Protein AF-A0A949Y8B9-F1 (afdb_monomer_lite)

pLDDT: mean 95.43, std 4.15, range [76.62, 98.62]

Radius of gyration: 15.92 Å; chains: 1; bounding box: 39×30×43 Å

Sequence (150 aa):
MKTISACNMACRYCDADIYSHKRISFEVVAHLVKKALKTSTDVSFVWHGGEPLLLGKEFYRKAVWLQQRFKLPEQRVTNSLQTNGTLLDEGWLDFFDQVGFSIGLSLDGPAQLHDTHRVLAKGPGSFEKVMRAARLMKERNREFGVLAVV

Secondary structure (DSSP, 8-state):
-EEES--SB--TT----TT---B--HHHHHHHHHHHHHH-SEEEEEEEES-GGGG-HHHHHHHHHHHHHH--TT-EEEEEEEE-STT--HHHHHHHHHHTEEEEEE--SSHHHHHHH-BBTTSSBSHHHHHHHHHHHHHTT---EEE---

Structure (mmCIF, N/CA/C/O backbone):
data_AF-A0A949Y8B9-F1
#
_entry.id   AF-A0A949Y8B9-F1
#
loop_
_atom_site.group_PDB
_atom_site.id
_atom_site.type_symbol
_atom_site.label_atom_id
_atom_site.label_alt_id
_atom_site.label_comp_id
_atom_site.label_asym_id
_atom_site.label_entity_id
_atom_site.label_seq_id
_atom_site.pdbx_PDB_ins_code
_atom_site.Cartn_x
_atom_site.Cartn_y
_atom_site.Cartn_z
_atom_site.occupancy
_atom_site.B_iso_or_equiv
_atom_site.auth_seq_id
_atom_site.auth_comp_id
_atom_site.auth_asym_id
_atom_site.auth_atom_id
_atom_site.pdbx_PDB_model_num
ATOM 1 N N . MET A 1 1 ? 0.680 7.206 7.684 1.00 89.19 1 MET A N 1
ATOM 2 C CA . MET A 1 1 ? 1.687 6.497 8.499 1.00 89.19 1 MET A CA 1
ATOM 3 C C . MET A 1 1 ? 2.816 6.032 7.596 1.00 89.19 1 MET A C 1
ATOM 5 O O . MET A 1 1 ? 2.615 5.104 6.819 1.00 89.19 1 MET A O 1
ATOM 9 N N . LYS A 1 2 ? 3.994 6.660 7.719 1.00 91.00 2 LYS A N 1
ATOM 10 C CA . LYS A 1 2 ? 5.231 6.188 7.085 1.00 91.00 2 LYS A CA 1
ATOM 11 C C . LYS A 1 2 ? 5.727 4.958 7.846 1.00 91.00 2 LYS A C 1
ATOM 13 O O . LYS A 1 2 ? 6.256 5.098 8.945 1.00 91.00 2 LYS A O 1
ATOM 18 N N . THR A 1 3 ? 5.503 3.762 7.313 1.00 92.56 3 THR A N 1
ATOM 19 C CA . THR A 1 3 ? 5.800 2.507 8.026 1.00 92.56 3 THR A CA 1
ATOM 20 C C . THR A 1 3 ? 7.167 1.924 7.710 1.00 92.56 3 THR A C 1
ATOM 22 O O . THR A 1 3 ? 7.701 1.147 8.497 1.00 92.56 3 THR A O 1
ATOM 25 N N . ILE A 1 4 ? 7.756 2.302 6.583 1.00 94.75 4 ILE A N 1
ATOM 26 C CA . ILE A 1 4 ? 9.050 1.799 6.134 1.00 94.75 4 ILE A CA 1
ATOM 27 C C . ILE A 1 4 ? 9.757 2.866 5.299 1.00 94.75 4 ILE A C 1
ATOM 29 O O . ILE A 1 4 ? 9.098 3.638 4.601 1.00 94.75 4 ILE A O 1
ATOM 33 N N . SER A 1 5 ? 11.084 2.938 5.392 1.00 93.69 5 SER A N 1
ATOM 34 C CA . SER A 1 5 ? 11.906 3.783 4.510 1.00 93.69 5 SER A CA 1
ATOM 35 C C . SER A 1 5 ? 12.440 3.016 3.300 1.00 93.69 5 SER A C 1
ATOM 37 O O . SER A 1 5 ? 12.593 3.613 2.241 1.00 93.69 5 SER A O 1
ATOM 39 N N . ALA A 1 6 ? 12.665 1.707 3.451 1.00 93.88 6 ALA A N 1
ATOM 40 C CA . ALA A 1 6 ? 13.117 0.824 2.382 1.00 93.88 6 ALA A CA 1
ATOM 41 C C . ALA A 1 6 ? 12.130 0.791 1.208 1.00 93.88 6 ALA A C 1
ATOM 43 O O . ALA A 1 6 ? 10.911 0.789 1.406 1.00 93.88 6 ALA A O 1
ATOM 44 N N . CYS A 1 7 ? 12.661 0.692 -0.006 1.00 95.19 7 CYS A N 1
ATOM 45 C CA . CYS A 1 7 ? 11.889 0.560 -1.233 1.00 95.19 7 CYS A CA 1
ATOM 46 C C . CYS A 1 7 ? 12.618 -0.377 -2.200 1.00 95.19 7 CYS A C 1
ATOM 48 O O . CYS A 1 7 ? 13.844 -0.411 -2.240 1.00 95.19 7 CYS A O 1
ATOM 50 N N . ASN A 1 8 ? 11.869 -1.123 -3.009 1.00 94.94 8 ASN A N 1
ATOM 51 C CA . ASN A 1 8 ? 12.421 -1.959 -4.079 1.00 94.94 8 ASN A CA 1
ATOM 52 C C . ASN A 1 8 ? 12.598 -1.198 -5.414 1.00 94.94 8 ASN A C 1
ATOM 54 O O . ASN A 1 8 ? 12.978 -1.789 -6.428 1.00 94.94 8 ASN A O 1
ATOM 58 N N . MET A 1 9 ? 12.335 0.109 -5.413 1.00 95.06 9 MET A N 1
ATOM 59 C CA . MET A 1 9 ? 12.521 1.039 -6.526 1.00 95.06 9 MET A CA 1
ATOM 60 C C . MET A 1 9 ? 13.454 2.176 -6.121 1.00 95.06 9 MET A C 1
ATOM 62 O O . MET A 1 9 ? 13.501 2.536 -4.949 1.00 95.06 9 MET A O 1
ATOM 66 N N . ALA A 1 10 ? 14.143 2.760 -7.097 1.00 94.69 10 ALA A N 1
ATOM 67 C CA . ALA A 1 10 ? 15.058 3.887 -6.932 1.00 94.69 10 ALA A CA 1
ATOM 68 C C . ALA A 1 10 ? 14.582 5.084 -7.772 1.00 94.69 10 ALA A C 1
ATOM 70 O O . ALA A 1 10 ? 15.266 5.531 -8.690 1.00 94.69 10 ALA A O 1
ATOM 71 N N . CYS A 1 11 ? 13.357 5.557 -7.508 1.00 95.06 11 CYS A N 1
ATOM 72 C CA . CYS A 1 11 ? 12.770 6.657 -8.271 1.00 95.06 11 CYS A CA 1
ATOM 73 C C . CYS A 1 11 ? 13.656 7.910 -8.202 1.00 95.06 11 CYS A C 1
ATOM 75 O O . CYS A 1 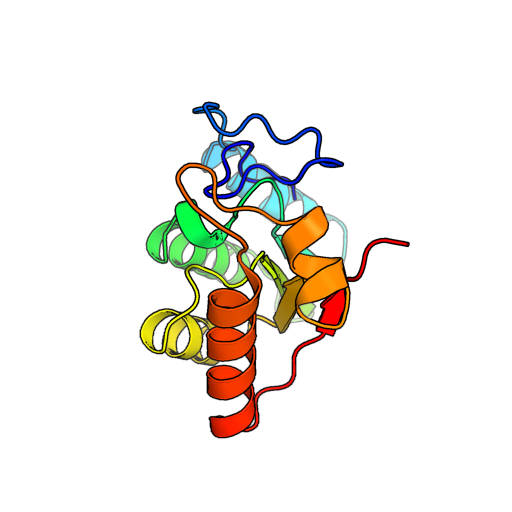11 ? 14.030 8.335 -7.112 1.00 95.06 11 CYS A O 1
ATOM 77 N N . ARG A 1 12 ? 13.931 8.543 -9.345 1.00 93.38 12 ARG A N 1
ATOM 78 C CA . ARG A 1 12 ? 14.914 9.639 -9.453 1.00 93.38 12 ARG A CA 1
ATOM 79 C C . ARG A 1 12 ? 14.570 10.887 -8.638 1.00 93.38 12 ARG A C 1
ATOM 81 O O . ARG A 1 12 ? 15.471 11.617 -8.255 1.00 93.38 12 ARG A O 1
ATOM 88 N N . TYR A 1 13 ? 13.285 11.131 -8.401 1.00 93.56 13 TYR A N 1
ATOM 89 C CA . TYR A 1 13 ? 12.784 12.275 -7.631 1.00 93.56 13 TYR A CA 1
ATOM 90 C C . TYR A 1 13 ? 12.476 11.933 -6.164 1.00 93.56 13 TYR 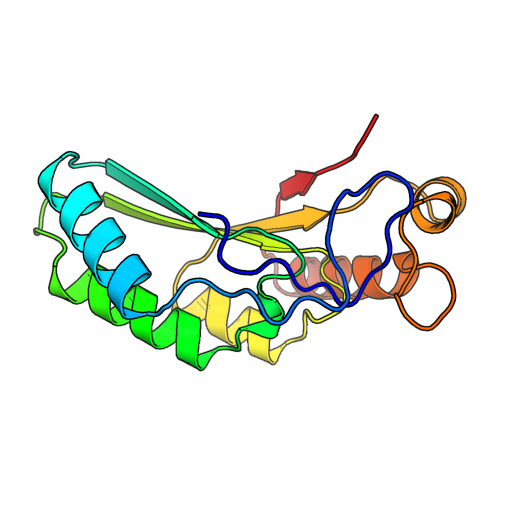A C 1
ATOM 92 O O . TYR A 1 13 ? 11.874 12.738 -5.460 1.00 93.56 13 TYR A O 1
ATOM 100 N N . CYS A 1 14 ? 12.752 10.705 -5.718 1.00 91.62 14 CYS A N 1
ATOM 101 C CA . CYS A 1 14 ? 12.300 10.225 -4.419 1.00 91.62 14 CYS A CA 1
ATOM 102 C C . CYS A 1 14 ? 13.447 10.176 -3.413 1.00 91.62 14 CYS A C 1
ATOM 104 O O . CYS A 1 14 ? 14.435 9.483 -3.634 1.00 91.62 14 CYS A O 1
ATOM 106 N N . ASP A 1 15 ? 13.242 10.783 -2.246 1.00 81.44 15 ASP A N 1
ATOM 107 C CA . ASP A 1 15 ? 14.172 10.720 -1.108 1.00 81.44 15 ASP A CA 1
ATOM 108 C C . ASP A 1 15 ? 14.075 9.397 -0.317 1.00 81.44 15 ASP A C 1
ATOM 110 O O . ASP A 1 15 ? 14.365 9.334 0.883 1.00 81.44 15 ASP A O 1
ATOM 114 N N . ALA A 1 16 ? 13.582 8.322 -0.941 1.00 79.31 16 ALA A N 1
ATOM 115 C CA . ALA A 1 16 ? 13.515 7.019 -0.296 1.00 79.31 16 ALA A CA 1
ATOM 116 C C . ALA A 1 16 ? 14.922 6.425 -0.165 1.00 79.31 16 ALA A C 1
ATOM 118 O O . ALA A 1 16 ? 15.624 6.205 -1.148 1.00 79.31 16 ALA A O 1
ATOM 119 N N . ASP A 1 17 ? 15.302 6.100 1.067 1.00 81.00 17 ASP A N 1
ATOM 120 C CA . ASP A 1 17 ? 16.517 5.347 1.358 1.00 81.00 17 ASP A CA 1
ATOM 121 C C . ASP A 1 17 ? 16.280 3.863 1.026 1.00 81.00 17 ASP A C 1
ATOM 123 O O . ASP A 1 17 ? 15.765 3.090 1.838 1.00 81.00 17 ASP A O 1
ATOM 127 N N . ILE A 1 18 ? 16.608 3.468 -0.206 1.00 83.12 18 ILE A N 1
ATOM 128 C CA . ILE A 1 18 ? 16.324 2.123 -0.736 1.00 83.12 18 ILE A CA 1
ATOM 129 C C . ILE A 1 18 ? 17.058 1.009 0.025 1.00 83.12 18 ILE A C 1
ATOM 131 O O . ILE A 1 18 ? 16.591 -0.128 0.043 1.00 83.12 18 ILE A O 1
ATOM 135 N N . TYR A 1 19 ? 18.173 1.338 0.684 1.00 81.56 19 TYR A N 1
ATOM 136 C CA . TYR A 1 19 ? 18.973 0.410 1.488 1.00 81.56 19 TYR A CA 1
ATOM 137 C C . TYR A 1 19 ? 18.648 0.489 2.982 1.00 81.56 19 TYR A C 1
ATOM 139 O O . TYR A 1 19 ? 19.254 -0.214 3.791 1.00 81.56 19 TYR A O 1
ATOM 147 N N . SER A 1 20 ? 17.678 1.319 3.371 1.00 85.62 20 SER A N 1
ATOM 148 C CA . SER A 1 20 ? 17.298 1.461 4.768 1.00 85.62 20 SER A CA 1
ATOM 149 C C . SER A 1 20 ? 16.734 0.163 5.326 1.00 85.62 20 SER A C 1
ATOM 151 O O . SER A 1 20 ? 15.854 -0.459 4.742 1.00 85.62 20 SER A O 1
ATOM 153 N N . HIS A 1 21 ? 17.114 -0.164 6.556 1.00 84.12 21 HIS A N 1
ATOM 154 C CA . HIS A 1 21 ? 16.399 -1.154 7.367 1.00 84.12 21 HIS A CA 1
ATOM 155 C C . HIS A 1 21 ? 15.384 -0.503 8.316 1.00 84.12 21 HIS A C 1
ATOM 157 O O . HIS A 1 21 ? 14.756 -1.178 9.135 1.00 84.12 21 HIS A O 1
ATOM 163 N N . LYS A 1 22 ? 15.205 0.823 8.216 1.00 89.50 22 LYS A N 1
ATOM 164 C CA . LYS A 1 22 ? 14.282 1.574 9.064 1.00 89.50 22 LYS A CA 1
ATOM 165 C C . LYS A 1 22 ? 12.840 1.215 8.713 1.00 89.50 22 LYS A C 1
ATOM 167 O O . LYS A 1 22 ? 12.339 1.530 7.632 1.00 89.50 22 LYS A O 1
ATOM 172 N N . ARG A 1 23 ? 12.167 0.600 9.678 1.00 93.75 23 ARG A N 1
ATOM 173 C CA . ARG A 1 23 ? 10.725 0.355 9.694 1.00 93.75 23 ARG A CA 1
ATOM 174 C C . ARG A 1 23 ? 10.163 0.758 11.045 1.00 93.75 23 ARG A C 1
ATOM 176 O O . ARG A 1 23 ? 10.862 0.686 12.055 1.00 93.75 23 ARG A O 1
ATOM 183 N N . ILE A 1 24 ? 8.906 1.180 11.056 1.00 93.88 24 ILE A N 1
ATOM 184 C CA . ILE A 1 24 ? 8.189 1.449 12.295 1.00 93.88 24 ILE A CA 1
ATOM 185 C C . ILE A 1 24 ? 8.088 0.148 13.098 1.00 93.88 24 ILE A C 1
ATOM 187 O O . ILE A 1 24 ? 7.783 -0.911 12.541 1.00 93.88 24 ILE A O 1
ATOM 191 N N . SER A 1 25 ? 8.371 0.209 14.398 1.00 95.38 25 SER A N 1
ATOM 192 C CA . SER A 1 25 ? 8.156 -0.947 15.263 1.00 95.38 25 SER A CA 1
ATOM 193 C C . SER A 1 25 ? 6.655 -1.185 15.438 1.00 95.38 25 SER A C 1
ATOM 195 O O . SER A 1 25 ? 5.842 -0.256 15.347 1.00 95.38 25 SER A O 1
ATOM 197 N N . PHE A 1 26 ? 6.266 -2.434 15.686 1.00 95.62 26 PHE A N 1
ATOM 198 C CA . PHE A 1 26 ? 4.849 -2.745 15.842 1.00 95.62 26 PHE A CA 1
ATOM 199 C C . PHE A 1 26 ? 4.278 -2.150 17.141 1.00 95.62 26 PHE A C 1
ATOM 201 O O . PHE A 1 26 ? 3.107 -1.784 17.191 1.00 95.62 26 PHE A O 1
ATOM 208 N N . GLU A 1 27 ? 5.105 -1.961 18.167 1.00 97.38 27 GLU A N 1
ATOM 209 C CA . GLU A 1 27 ? 4.743 -1.272 19.410 1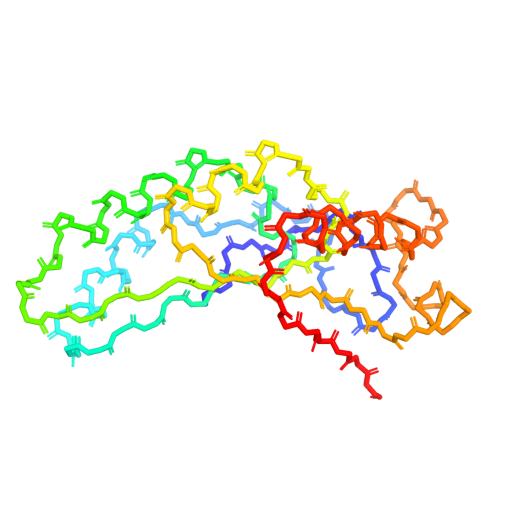.00 97.38 27 GLU A CA 1
ATOM 210 C C . GLU A 1 27 ? 4.333 0.179 19.137 1.00 97.38 27 GLU A C 1
ATOM 212 O O . GLU A 1 27 ? 3.317 0.646 19.657 1.00 97.38 27 GLU A O 1
ATOM 217 N N . VAL A 1 28 ? 5.072 0.878 18.268 1.00 97.00 28 VAL A N 1
ATOM 218 C CA . VAL A 1 28 ? 4.733 2.247 17.859 1.00 97.00 28 VAL A CA 1
ATOM 219 C C . VAL A 1 28 ? 3.432 2.261 17.059 1.00 97.00 28 VAL A C 1
ATOM 221 O O . VAL A 1 28 ? 2.566 3.092 17.332 1.00 97.00 28 VAL A O 1
ATOM 224 N N . VAL A 1 29 ? 3.239 1.322 16.123 1.00 97.38 29 VAL A N 1
ATOM 225 C CA . VAL A 1 29 ? 1.954 1.167 15.412 1.00 97.38 29 VAL A CA 1
ATOM 226 C C . VAL A 1 29 ? 0.821 0.983 16.412 1.00 97.38 29 VAL A C 1
ATOM 228 O O . VAL A 1 29 ? -0.204 1.657 16.314 1.00 97.38 29 VAL A O 1
ATOM 231 N N . ALA A 1 30 ? 1.017 0.128 17.415 1.00 97.69 30 ALA A N 1
ATOM 232 C CA . ALA A 1 30 ? -0.013 -0.153 18.393 1.00 97.69 30 ALA A CA 1
ATOM 233 C C . ALA A 1 30 ? -0.359 1.058 19.258 1.00 97.69 30 ALA A C 1
ATOM 235 O O . ALA A 1 30 ? -1.534 1.306 19.541 1.00 97.69 30 ALA A O 1
ATOM 236 N N . HIS A 1 31 ? 0.648 1.840 19.642 1.00 97.69 31 HIS A N 1
ATOM 237 C CA . HIS A 1 31 ? 0.441 3.098 20.345 1.00 97.69 31 HIS A CA 1
ATOM 238 C C . HIS A 1 31 ? -0.348 4.099 19.488 1.00 97.69 31 HIS A C 1
ATOM 240 O O . HIS A 1 31 ? -1.322 4.679 19.968 1.00 97.69 31 HIS A O 1
ATOM 246 N N . LEU A 1 32 ? 0.019 4.263 18.213 1.00 97.31 32 LEU A N 1
ATOM 247 C CA . LEU A 1 32 ? -0.642 5.191 17.292 1.00 97.31 32 LEU A CA 1
ATOM 248 C C . LEU A 1 32 ? -2.093 4.795 17.004 1.00 97.31 32 LEU A C 1
ATOM 250 O O . LEU A 1 32 ? -2.964 5.660 17.040 1.00 97.31 32 LEU A O 1
ATOM 254 N N . VAL A 1 33 ? -2.370 3.505 16.796 1.00 97.56 33 VAL A N 1
ATOM 255 C CA . VAL A 1 33 ? -3.737 2.994 16.603 1.00 97.56 33 VAL A CA 1
ATOM 256 C C . VAL A 1 33 ? -4.595 3.286 17.830 1.00 97.56 33 VAL A C 1
ATOM 258 O O . VAL A 1 33 ? -5.659 3.887 17.705 1.00 97.56 33 VAL A O 1
ATOM 261 N N . LYS A 1 34 ? -4.118 2.935 19.033 1.00 96.75 34 LYS A N 1
ATOM 262 C CA . LYS A 1 34 ? -4.852 3.210 20.278 1.00 96.75 34 LYS A CA 1
ATOM 263 C C . LYS A 1 34 ? -5.081 4.702 20.485 1.00 96.75 34 LYS A C 1
ATOM 265 O O . LYS A 1 34 ? -6.149 5.087 20.945 1.00 96.75 34 LYS A O 1
ATOM 270 N N . LYS A 1 35 ? -4.086 5.537 20.178 1.00 96.81 35 LYS A N 1
ATOM 271 C CA . LYS A 1 35 ? -4.205 6.990 20.307 1.00 96.81 35 LYS A CA 1
ATOM 272 C C . LYS A 1 35 ? -5.258 7.538 19.346 1.00 96.81 35 LYS A C 1
ATOM 274 O O . LYS A 1 35 ? -6.155 8.230 19.804 1.00 96.81 35 LYS A O 1
ATOM 279 N N . ALA A 1 36 ? -5.197 7.174 18.065 1.00 96.81 36 ALA A N 1
ATOM 280 C CA . ALA A 1 36 ? -6.140 7.643 17.051 1.00 96.81 36 ALA A CA 1
ATOM 281 C C . ALA A 1 36 ? -7.592 7.250 17.377 1.00 96.81 36 ALA A C 1
ATOM 283 O O . ALA A 1 36 ? -8.489 8.088 17.316 1.00 96.81 36 ALA A O 1
ATOM 284 N N . LEU A 1 37 ? -7.809 6.003 17.812 1.00 96.81 37 LEU A N 1
ATOM 285 C CA . LEU A 1 37 ? -9.134 5.508 18.202 1.00 96.81 37 LEU A CA 1
ATOM 286 C C . LEU A 1 37 ? -9.655 6.121 19.509 1.00 96.81 37 LEU A C 1
ATOM 288 O O . LEU A 1 37 ? -10.850 6.079 19.763 1.00 96.81 37 LEU A O 1
ATOM 292 N N . LYS A 1 38 ? -8.802 6.716 20.347 1.00 95.69 38 LYS A N 1
ATOM 293 C CA . LYS A 1 38 ? -9.267 7.480 21.516 1.00 95.69 38 LYS A CA 1
ATOM 294 C C . LYS A 1 38 ? -9.697 8.903 21.167 1.00 95.69 38 LYS A C 1
ATOM 296 O O . LYS A 1 38 ? -10.381 9.526 21.969 1.00 95.69 38 LYS A O 1
ATOM 301 N N . THR A 1 39 ? -9.261 9.431 20.024 1.00 94.44 39 THR A N 1
ATOM 302 C CA . THR A 1 39 ? -9.404 10.857 19.693 1.00 94.44 39 THR A CA 1
ATOM 303 C C . THR A 1 39 ? -10.448 11.156 18.626 1.00 94.44 39 THR A C 1
ATOM 305 O O . THR A 1 39 ? -10.844 12.308 18.506 1.00 94.44 39 THR A O 1
ATOM 308 N N . SER A 1 40 ? -10.875 10.170 17.834 1.00 95.00 40 SER A N 1
ATOM 309 C CA . SER A 1 40 ? -11.840 10.387 16.751 1.00 95.00 40 SER A CA 1
ATOM 310 C C . SER A 1 40 ? -12.772 9.195 16.580 1.00 95.00 40 SER A C 1
ATOM 312 O O . SER A 1 40 ? -12.370 8.050 16.785 1.00 95.00 40 SER A O 1
ATOM 314 N N . THR A 1 41 ? -14.013 9.460 16.182 1.00 95.06 41 THR A N 1
ATOM 315 C CA . THR A 1 41 ? -14.975 8.428 15.790 1.00 95.06 41 THR A CA 1
ATOM 316 C C . THR A 1 41 ? -14.772 7.958 14.354 1.00 95.06 41 THR A C 1
ATOM 318 O O . THR A 1 41 ? -15.020 6.790 14.088 1.00 95.06 41 THR A O 1
ATOM 321 N N . ASP A 1 42 ? -14.255 8.799 13.458 1.00 97.44 42 ASP A N 1
ATOM 322 C CA . ASP A 1 42 ? -13.856 8.415 12.098 1.00 97.44 42 ASP A CA 1
ATOM 323 C C . ASP A 1 42 ? -12.328 8.471 11.971 1.00 97.44 42 ASP A C 1
ATOM 325 O O . ASP A 1 42 ? -11.704 9.516 12.187 1.00 97.44 42 ASP A O 1
ATOM 329 N N . VAL A 1 43 ? -11.703 7.327 11.695 1.00 97.88 43 VAL A N 1
ATOM 330 C CA . VAL A 1 43 ? -10.249 7.196 11.600 1.00 97.88 43 VAL A CA 1
ATOM 331 C C . VAL A 1 43 ? -9.872 6.514 10.292 1.00 97.88 43 VAL A C 1
ATOM 333 O O . VAL A 1 43 ? -10.201 5.351 10.053 1.00 97.88 43 VAL A O 1
ATOM 336 N N . SER A 1 44 ? -9.092 7.217 9.475 1.00 97.44 44 SER A N 1
ATOM 337 C CA . SER A 1 44 ? -8.468 6.657 8.278 1.00 97.44 44 SER A CA 1
ATOM 338 C C . SER A 1 44 ? -6.978 6.420 8.506 1.00 97.44 44 SER A C 1
ATOM 340 O O . SER A 1 44 ? -6.211 7.344 8.793 1.00 97.44 44 SER A O 1
ATOM 342 N N . PHE A 1 45 ? -6.556 5.164 8.381 1.00 98.00 45 PHE A N 1
ATOM 343 C CA . PHE A 1 45 ? -5.151 4.782 8.408 1.00 98.00 45 PHE A CA 1
ATOM 344 C C . PHE A 1 45 ? -4.617 4.682 6.981 1.00 98.00 45 PHE A C 1
ATOM 346 O O . PHE A 1 45 ? -4.866 3.713 6.262 1.00 98.00 45 PHE A O 1
ATOM 353 N N . VAL A 1 46 ? -3.830 5.683 6.591 1.00 97.62 46 VAL A N 1
ATOM 354 C CA . VAL A 1 46 ? -3.111 5.684 5.314 1.00 97.62 46 VAL A CA 1
ATOM 355 C C . VAL A 1 46 ? -1.732 5.061 5.511 1.00 97.62 46 VAL A C 1
ATOM 357 O O . VAL A 1 46 ? -0.898 5.606 6.236 1.00 97.62 46 VAL A O 1
ATOM 360 N N . TRP A 1 47 ? -1.463 3.931 4.873 1.00 97.81 47 TRP A N 1
ATOM 361 C CA . TRP A 1 47 ? -0.208 3.188 4.945 1.00 97.81 47 TRP A CA 1
ATOM 362 C C . TRP A 1 47 ? 0.677 3.556 3.752 1.00 97.81 47 TRP A C 1
ATOM 364 O O . TRP A 1 47 ? 0.301 3.333 2.604 1.00 97.81 47 TRP A O 1
ATOM 374 N N . HIS A 1 48 ? 1.846 4.139 4.014 1.00 96.12 48 HIS A N 1
ATOM 375 C CA . HIS A 1 48 ? 2.778 4.592 2.977 1.00 96.12 48 HIS A CA 1
ATOM 376 C C . HIS A 1 48 ? 4.230 4.511 3.476 1.00 96.12 48 HIS A C 1
ATOM 378 O O . HIS A 1 48 ? 4.493 4.123 4.616 1.00 96.12 48 HIS A O 1
ATOM 384 N N . GLY A 1 49 ? 5.191 4.904 2.643 1.00 93.75 49 GLY A N 1
ATOM 385 C CA . GLY A 1 49 ? 6.603 4.964 3.007 1.00 93.75 49 GLY A CA 1
ATOM 386 C C . GLY A 1 49 ? 7.488 4.873 1.778 1.00 93.75 49 GLY A C 1
ATOM 387 O O . GLY A 1 49 ? 7.193 5.539 0.793 1.00 93.75 49 GLY A O 1
ATOM 388 N N . GLY A 1 50 ? 8.546 4.067 1.853 1.00 94.94 50 GLY A N 1
ATOM 389 C CA . GLY A 1 50 ? 9.198 3.520 0.666 1.00 94.94 50 GLY A CA 1
ATOM 390 C C . GLY A 1 50 ? 8.224 2.592 -0.067 1.00 94.94 50 GLY A C 1
ATOM 391 O O . GLY A 1 50 ? 7.270 3.071 -0.670 1.00 94.94 50 GLY A O 1
ATOM 392 N N . GLU A 1 51 ? 8.394 1.273 0.036 1.00 96.94 51 GLU A N 1
ATOM 393 C CA . GLU A 1 51 ? 7.382 0.323 -0.451 1.00 96.94 51 GLU A CA 1
ATOM 394 C C . GLU A 1 51 ? 6.730 -0.438 0.714 1.00 96.94 51 GLU A C 1
ATOM 396 O O . GLU A 1 51 ? 7.357 -1.329 1.294 1.00 96.94 51 GLU A O 1
ATOM 401 N N . PRO A 1 52 ? 5.478 -0.114 1.082 1.00 97.25 52 PRO A N 1
ATOM 402 C CA . PRO A 1 52 ? 4.837 -0.704 2.251 1.00 97.25 52 PRO A CA 1
ATOM 403 C C . PRO A 1 52 ? 4.587 -2.218 2.117 1.00 97.25 52 PRO A C 1
ATOM 405 O O . PRO A 1 52 ? 4.684 -2.924 3.123 1.00 97.25 52 PRO A O 1
ATOM 408 N N . LEU A 1 53 ? 4.393 -2.765 0.908 1.00 97.81 53 LEU A N 1
ATOM 409 C CA . LEU A 1 53 ? 4.221 -4.215 0.715 1.00 97.81 53 LEU A CA 1
ATOM 410 C C . LEU A 1 53 ? 5.432 -5.046 1.190 1.00 97.81 53 LEU A C 1
ATOM 412 O O . LEU A 1 53 ? 5.273 -6.222 1.520 1.00 97.81 53 LEU A O 1
ATOM 416 N N . LEU A 1 54 ? 6.621 -4.446 1.331 1.00 96.56 54 LEU A N 1
ATOM 417 C CA . LEU A 1 54 ? 7.806 -5.106 1.899 1.00 96.56 54 LEU A CA 1
ATOM 418 C C . LEU A 1 54 ? 7.636 -5.529 3.370 1.00 96.56 54 LEU A C 1
ATOM 420 O O . LEU A 1 54 ? 8.392 -6.368 3.856 1.00 96.56 54 LEU A O 1
ATOM 424 N N . LEU A 1 55 ? 6.656 -4.977 4.093 1.00 96.44 55 LEU A N 1
ATOM 425 C CA . LEU A 1 55 ? 6.359 -5.374 5.476 1.00 96.44 55 LEU A CA 1
ATOM 426 C C . LEU A 1 55 ? 5.656 -6.736 5.574 1.00 96.44 55 LEU A C 1
ATOM 428 O O . LEU A 1 55 ? 5.645 -7.338 6.650 1.00 96.44 55 LEU A O 1
ATOM 432 N N . GLY A 1 56 ? 5.102 -7.231 4.463 1.00 97.25 56 GLY A N 1
ATOM 433 C CA . GLY A 1 56 ? 4.419 -8.519 4.388 1.00 97.25 56 GLY A CA 1
ATOM 434 C C . GLY A 1 56 ? 3.010 -8.523 4.994 1.00 97.25 56 GLY A C 1
ATOM 435 O O . GLY A 1 56 ? 2.646 -7.694 5.829 1.00 97.25 56 GLY A O 1
ATOM 436 N N . LYS A 1 57 ? 2.194 -9.495 4.571 1.00 97.94 57 LYS A N 1
ATOM 437 C CA . LYS A 1 57 ? 0.768 -9.606 4.942 1.00 97.94 57 LYS A CA 1
ATOM 438 C C . LYS A 1 57 ? 0.556 -9.756 6.453 1.00 97.94 57 LYS A C 1
ATOM 440 O O . LYS A 1 57 ? -0.386 -9.186 6.995 1.00 97.94 57 LYS A O 1
ATOM 445 N N . GLU A 1 58 ? 1.458 -10.454 7.153 1.00 97.62 58 GLU A N 1
ATOM 446 C CA . GLU A 1 58 ? 1.375 -10.634 8.612 1.00 97.62 58 GLU A CA 1
ATOM 447 C C . GLU A 1 58 ? 1.400 -9.314 9.387 1.00 97.62 58 GLU A C 1
ATOM 449 O O . GLU A 1 58 ? 0.691 -9.169 10.384 1.00 97.62 58 GLU A O 1
ATOM 454 N N . PHE A 1 59 ? 2.179 -8.329 8.930 1.00 97.62 59 PHE A N 1
ATOM 455 C CA . PHE A 1 59 ? 2.217 -7.010 9.558 1.00 97.62 59 PHE A CA 1
ATOM 456 C C . PHE A 1 59 ? 0.833 -6.348 9.519 1.00 97.62 59 PHE A C 1
ATOM 458 O O . PHE A 1 59 ? 0.323 -5.891 10.545 1.00 97.62 59 PHE A O 1
ATOM 465 N N . TYR A 1 60 ? 0.195 -6.359 8.347 1.00 97.94 60 TYR A N 1
ATOM 466 C CA . TYR A 1 60 ? -1.128 -5.774 8.148 1.00 97.94 60 TYR A CA 1
ATOM 467 C C . TYR A 1 60 ? -2.224 -6.561 8.856 1.00 97.94 60 TYR A C 1
ATOM 469 O O . TYR A 1 60 ? -3.105 -5.954 9.457 1.00 97.94 60 TYR A O 1
ATOM 477 N N . ARG A 1 61 ? -2.144 -7.897 8.875 1.00 97.56 61 ARG A N 1
ATOM 478 C CA . ARG A 1 61 ? -3.086 -8.734 9.628 1.00 97.56 61 ARG A CA 1
ATOM 479 C C . ARG A 1 61 ? -3.079 -8.377 11.111 1.00 97.56 61 ARG A C 1
ATOM 481 O O . ARG A 1 61 ? -4.142 -8.180 11.696 1.00 97.56 61 ARG A O 1
ATOM 488 N N . LYS A 1 62 ? -1.894 -8.219 11.710 1.00 97.69 62 LYS A N 1
ATOM 489 C CA . LYS A 1 62 ? -1.763 -7.780 13.107 1.00 97.69 62 LYS A CA 1
ATOM 490 C C . LYS A 1 62 ? -2.310 -6.366 13.315 1.00 97.69 62 LYS A C 1
ATOM 492 O O . LYS A 1 62 ? -2.976 -6.122 14.318 1.00 97.69 62 LYS A O 1
ATOM 497 N N . ALA A 1 63 ? -2.051 -5.441 12.388 1.00 97.75 63 ALA A N 1
ATOM 498 C CA . ALA A 1 63 ? -2.550 -4.068 12.477 1.00 97.75 63 ALA A CA 1
ATOM 499 C C . ALA A 1 63 ? -4.085 -4.000 12.422 1.00 97.75 63 ALA A C 1
ATOM 501 O O . ALA A 1 63 ? -4.696 -3.345 13.264 1.00 97.75 63 ALA A O 1
ATOM 502 N N . VAL A 1 64 ? -4.709 -4.723 11.489 1.00 97.88 64 VAL A N 1
ATOM 503 C CA . VAL A 1 64 ? -6.172 -4.811 11.359 1.00 97.88 64 VAL A CA 1
ATOM 504 C C . VAL A 1 64 ? -6.788 -5.467 12.586 1.00 97.88 64 VAL A C 1
ATOM 506 O O . VAL A 1 64 ? -7.744 -4.934 13.143 1.00 97.88 64 VAL A O 1
ATOM 509 N N . TRP A 1 65 ? -6.214 -6.575 13.065 1.00 97.56 65 TRP A N 1
ATOM 510 C CA . TRP A 1 65 ? -6.670 -7.217 14.299 1.00 97.56 65 TRP A CA 1
ATOM 511 C C . TRP A 1 65 ? -6.656 -6.239 15.478 1.00 97.56 65 TRP A C 1
ATOM 513 O O . TRP A 1 65 ? -7.625 -6.146 16.230 1.00 97.56 65 TRP A O 1
ATOM 523 N N . LEU A 1 66 ? -5.583 -5.457 15.607 1.00 97.75 66 LEU A N 1
ATOM 524 C CA . LEU A 1 66 ? -5.463 -4.456 16.655 1.00 97.75 66 LEU A CA 1
ATOM 525 C C . LEU A 1 66 ? -6.529 -3.361 16.521 1.00 97.75 66 LEU A C 1
ATOM 527 O O . LEU A 1 66 ? -7.166 -3.009 17.511 1.00 97.75 66 LEU A O 1
ATOM 531 N N . GLN A 1 67 ? -6.740 -2.833 15.315 1.00 97.75 67 GLN A N 1
ATOM 532 C CA . GLN A 1 67 ? -7.784 -1.842 15.060 1.00 97.75 67 GLN A CA 1
ATOM 533 C C . GLN A 1 67 ? -9.153 -2.381 15.479 1.00 97.75 67 GLN A C 1
ATOM 535 O O . GLN A 1 67 ? -9.828 -1.732 16.266 1.00 97.75 67 GLN A O 1
ATOM 540 N N . GLN A 1 68 ? -9.522 -3.592 15.050 1.00 96.44 68 GLN A N 1
ATOM 541 C CA . GLN A 1 68 ? -10.800 -4.211 15.419 1.00 96.44 68 GLN A CA 1
ATOM 542 C C . GLN A 1 68 ? -10.924 -4.449 16.929 1.00 96.44 68 GLN A C 1
ATOM 544 O O . GLN A 1 68 ? -11.990 -4.250 17.500 1.00 96.44 68 GLN A O 1
ATOM 549 N N . ARG A 1 69 ? -9.831 -4.817 17.607 1.00 96.75 69 ARG A N 1
ATOM 550 C CA . ARG A 1 69 ? -9.827 -5.073 19.055 1.00 96.75 69 ARG A CA 1
ATOM 551 C C . ARG A 1 69 ? -10.079 -3.823 19.903 1.00 96.75 69 ARG A C 1
ATOM 553 O O . ARG A 1 69 ? -10.611 -3.957 21.009 1.00 96.75 69 ARG A O 1
ATOM 560 N N . PHE A 1 70 ? -9.623 -2.659 19.438 1.00 96.44 70 PHE A N 1
ATOM 561 C CA . PHE A 1 70 ? -9.677 -1.388 20.175 1.00 96.44 70 PHE A CA 1
ATOM 562 C C . PHE A 1 70 ? -10.748 -0.420 19.668 1.00 96.44 70 PHE A C 1
ATOM 564 O O . PHE A 1 70 ? -11.028 0.566 20.346 1.00 96.44 70 PHE A O 1
ATOM 571 N N . LYS A 1 71 ? -11.331 -0.689 18.501 1.00 96.50 71 LYS A N 1
ATOM 572 C CA . LYS A 1 71 ? -12.429 0.080 17.929 1.00 96.50 71 LYS A CA 1
ATOM 573 C C . LYS A 1 71 ? -13.687 -0.065 18.798 1.00 96.50 71 LYS A C 1
ATOM 575 O O . LYS A 1 71 ? -14.076 -1.174 19.155 1.00 96.50 71 LYS A O 1
ATOM 580 N N . LEU A 1 72 ? -14.331 1.055 19.114 1.00 95.44 72 LEU A N 1
ATOM 581 C CA . LEU A 1 72 ? -15.648 1.108 19.751 1.00 95.44 72 LEU A CA 1
ATOM 582 C C . LEU A 1 72 ? -16.765 0.932 18.701 1.00 95.44 72 LEU A C 1
ATOM 584 O O . LEU A 1 72 ? -16.547 1.277 17.537 1.00 95.44 72 LEU A O 1
ATOM 588 N N . PRO A 1 73 ? -17.961 0.440 19.083 1.00 92.81 73 PRO A N 1
ATOM 589 C CA . PRO A 1 73 ? -19.035 0.108 18.138 1.00 92.81 73 PRO A CA 1
ATOM 590 C C . PRO A 1 73 ? -19.380 1.217 17.132 1.00 92.81 73 PRO A C 1
ATOM 592 O O . PRO A 1 73 ? -19.449 0.948 15.937 1.00 92.81 73 PRO A O 1
ATOM 595 N N . GLU A 1 74 ? -19.488 2.463 17.598 1.00 93.31 74 GLU A N 1
ATOM 596 C CA . GLU A 1 74 ? -19.874 3.627 16.780 1.00 93.31 74 GLU A CA 1
A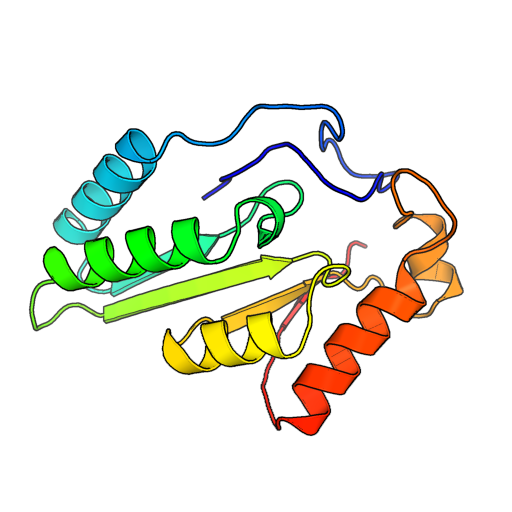TOM 597 C C . GLU A 1 74 ? -18.739 4.200 15.918 1.00 93.31 74 GLU A C 1
ATOM 599 O O . GLU A 1 74 ? -18.926 5.171 15.186 1.00 93.31 74 GLU A O 1
ATOM 604 N N . GLN A 1 75 ? -17.524 3.656 16.018 1.00 96.56 75 GLN A N 1
ATOM 605 C CA . GLN A 1 75 ? -16.405 4.187 15.249 1.00 96.56 75 GLN A CA 1
ATOM 606 C C . GLN A 1 75 ? -16.442 3.685 13.805 1.00 96.56 75 GLN A C 1
ATOM 608 O O . GLN A 1 75 ? -16.860 2.566 13.500 1.00 96.56 75 GLN A O 1
ATOM 613 N N . ARG A 1 76 ? -15.902 4.480 12.891 1.00 97.00 76 ARG A N 1
ATOM 614 C CA . ARG A 1 76 ? -15.560 4.085 11.532 1.00 97.00 76 ARG A CA 1
ATOM 615 C C . ARG A 1 76 ? -14.044 4.030 11.418 1.00 97.00 76 ARG A C 1
ATOM 617 O O . ARG A 1 76 ? -13.349 4.975 11.767 1.00 97.00 76 ARG A O 1
ATOM 624 N N . VAL A 1 77 ? -13.533 2.895 10.948 1.00 97.94 77 VAL A N 1
ATOM 625 C CA . VAL A 1 77 ? -12.101 2.703 10.705 1.00 97.94 77 VAL A CA 1
ATOM 626 C C . VAL A 1 77 ? -11.924 2.267 9.266 1.00 97.94 77 VAL A C 1
ATOM 628 O O . VAL A 1 77 ? -12.537 1.288 8.845 1.00 97.94 77 VAL A O 1
ATOM 631 N N . THR A 1 78 ? -11.095 2.989 8.523 1.00 98.00 78 THR A N 1
ATOM 632 C CA . THR A 1 78 ? -10.746 2.658 7.140 1.00 98.00 78 THR A CA 1
ATOM 633 C C . THR A 1 78 ? -9.238 2.531 6.989 1.00 98.00 78 THR A C 1
ATOM 635 O O . THR A 1 78 ? -8.464 3.104 7.759 1.00 98.00 78 THR A O 1
ATOM 638 N N . ASN A 1 79 ? -8.817 1.739 6.007 1.00 98.44 79 ASN A N 1
ATOM 639 C CA . ASN A 1 79 ? -7.413 1.536 5.690 1.00 98.44 79 ASN A CA 1
ATOM 640 C C . ASN A 1 79 ? -7.189 1.763 4.199 1.00 98.44 79 ASN A C 1
ATOM 642 O O . ASN A 1 79 ? -7.907 1.207 3.372 1.00 98.44 79 ASN A O 1
ATOM 646 N N . SER A 1 80 ? -6.160 2.530 3.859 1.00 98.12 80 SER A N 1
ATOM 647 C CA . SER A 1 80 ? -5.737 2.738 2.474 1.00 98.12 80 SER A CA 1
ATOM 648 C C . SER A 1 80 ? -4.233 2.550 2.349 1.00 98.12 80 SER A C 1
ATOM 650 O O . SER A 1 80 ? -3.486 3.019 3.206 1.00 98.12 80 SER A O 1
ATOM 652 N N . LEU A 1 81 ? -3.767 1.912 1.282 1.00 98.19 81 LEU A N 1
ATOM 653 C CA . LEU A 1 81 ? -2.350 1.678 1.017 1.00 98.19 81 LEU A CA 1
ATOM 654 C C . LEU A 1 81 ? -1.901 2.455 -0.220 1.00 98.19 81 LEU A C 1
ATOM 656 O O . LEU A 1 81 ? -2.485 2.275 -1.282 1.00 98.19 81 LEU A O 1
ATOM 660 N N . GLN A 1 82 ? -0.829 3.240 -0.114 1.00 98.31 82 GLN A N 1
ATOM 661 C CA . GLN A 1 82 ? -0.135 3.791 -1.282 1.00 98.31 82 GLN A CA 1
ATOM 662 C C . GLN A 1 82 ? 1.044 2.883 -1.641 1.00 98.31 82 GLN A C 1
ATOM 664 O O . GLN A 1 82 ? 1.982 2.769 -0.855 1.00 98.31 82 GLN A O 1
ATOM 669 N N . THR A 1 83 ? 1.023 2.260 -2.817 1.00 98.50 83 THR A N 1
ATOM 670 C CA . THR A 1 83 ? 2.060 1.318 -3.269 1.00 98.50 83 THR A CA 1
ATOM 671 C C . THR A 1 83 ? 2.575 1.680 -4.658 1.00 98.50 83 THR A C 1
ATOM 673 O O . THR A 1 83 ? 1.867 2.255 -5.488 1.00 98.50 83 THR A O 1
ATOM 676 N N . ASN A 1 84 ? 3.825 1.319 -4.937 1.00 97.94 84 ASN A N 1
ATOM 677 C CA . ASN A 1 84 ? 4.360 1.334 -6.291 1.00 97.94 84 ASN A CA 1
ATOM 678 C C . ASN A 1 84 ? 3.802 0.194 -7.166 1.00 97.94 84 ASN A C 1
ATOM 680 O O . ASN A 1 84 ? 4.029 0.187 -8.368 1.00 97.94 84 ASN A O 1
ATOM 684 N N . GLY A 1 85 ? 3.088 -0.776 -6.585 1.00 98.12 85 GLY A N 1
ATOM 685 C CA . GLY A 1 85 ? 2.393 -1.850 -7.297 1.00 98.12 85 GLY A CA 1
ATOM 686 C C . GLY A 1 85 ? 3.285 -2.966 -7.837 1.00 98.12 85 GLY A C 1
ATOM 687 O O . GLY A 1 85 ? 2.784 -4.006 -8.252 1.00 98.12 85 GLY A O 1
ATOM 688 N N . THR A 1 86 ? 4.609 -2.825 -7.800 1.00 97.69 86 THR A N 1
ATOM 689 C CA . THR A 1 86 ? 5.520 -3.805 -8.412 1.00 97.69 86 THR A CA 1
ATOM 690 C C . THR A 1 86 ? 5.504 -5.171 -7.717 1.00 97.69 86 THR A C 1
ATOM 692 O O . THR A 1 86 ? 5.785 -6.180 -8.373 1.00 97.69 86 THR A O 1
ATOM 695 N N . LEU A 1 87 ? 5.147 -5.192 -6.427 1.00 97.75 87 LEU A N 1
ATOM 696 C CA . LEU A 1 87 ? 4.977 -6.385 -5.586 1.00 97.75 87 LEU A CA 1
ATOM 697 C C . LEU A 1 87 ? 3.521 -6.857 -5.485 1.00 97.75 87 LEU A C 1
ATOM 699 O O . LEU A 1 87 ? 3.254 -7.840 -4.799 1.00 97.75 87 LEU A O 1
ATOM 703 N N . LEU A 1 88 ? 2.580 -6.158 -6.123 1.00 98.06 88 LEU A N 1
ATOM 704 C CA . LEU A 1 88 ? 1.177 -6.541 -6.085 1.00 98.06 88 LEU A CA 1
ATOM 705 C C . LEU A 1 88 ? 0.963 -7.788 -6.957 1.00 98.06 88 LEU A C 1
ATOM 707 O O . LEU A 1 88 ? 1.395 -7.847 -8.117 1.00 98.06 88 LEU A O 1
ATOM 711 N N . ASP A 1 89 ? 0.300 -8.774 -6.364 1.00 97.62 89 ASP A N 1
ATOM 712 C CA . ASP A 1 89 ? -0.098 -10.046 -6.957 1.00 97.62 89 ASP A CA 1
ATOM 713 C C . ASP A 1 89 ? -1.507 -10.430 -6.476 1.00 97.62 89 ASP A C 1
ATOM 715 O O . ASP A 1 89 ? -2.101 -9.738 -5.643 1.00 97.62 89 ASP A O 1
ATOM 719 N N . GLU A 1 90 ? -2.048 -11.530 -6.999 1.00 97.88 90 GLU A N 1
ATOM 720 C CA . GLU A 1 90 ? -3.368 -12.034 -6.606 1.00 97.88 90 GLU A CA 1
ATOM 721 C C . GLU A 1 90 ? -3.482 -12.269 -5.102 1.00 97.88 90 GLU A C 1
ATOM 723 O O . GLU A 1 90 ? -4.458 -11.850 -4.491 1.00 97.88 90 GLU A O 1
ATOM 728 N N . GLY A 1 91 ? -2.456 -12.844 -4.473 1.00 98.25 91 GLY A N 1
ATOM 729 C CA . GLY A 1 91 ? -2.502 -13.125 -3.045 1.00 98.25 91 GLY A CA 1
ATOM 730 C C . GLY A 1 91 ? -2.514 -11.859 -2.181 1.00 98.25 91 GLY A C 1
ATOM 731 O O . GLY A 1 91 ? -2.944 -11.912 -1.027 1.00 98.25 91 GLY A O 1
ATOM 732 N N . TRP A 1 92 ? -1.953 -10.744 -2.648 1.00 98.25 92 TRP A N 1
ATOM 733 C CA . TRP A 1 92 ? -2.095 -9.441 -1.995 1.00 98.25 92 TRP A CA 1
ATOM 734 C C . TRP A 1 92 ? -3.490 -8.870 -2.190 1.00 98.25 92 TRP A C 1
ATOM 736 O O . TRP A 1 92 ? -4.054 -8.348 -1.232 1.00 98.25 92 TRP A O 1
ATOM 746 N N . LEU A 1 93 ? -4.050 -8.993 -3.392 1.00 98.06 93 LEU A N 1
ATOM 747 C CA . LEU A 1 93 ? -5.416 -8.561 -3.669 1.00 98.06 93 LEU A CA 1
ATOM 748 C C . LEU A 1 93 ? -6.426 -9.353 -2.832 1.00 98.06 93 LEU A C 1
ATOM 750 O O . LEU A 1 93 ? -7.226 -8.725 -2.152 1.00 98.06 93 LEU A O 1
ATOM 754 N N . ASP A 1 94 ? -6.291 -10.680 -2.741 1.00 97.81 94 ASP A N 1
ATOM 755 C CA . ASP A 1 94 ? -7.115 -11.537 -1.875 1.00 97.81 94 ASP A CA 1
ATOM 756 C C . ASP A 1 94 ? -7.083 -11.056 -0.424 1.00 97.81 94 ASP A C 1
ATOM 758 O O . ASP A 1 94 ? -8.111 -10.941 0.242 1.00 97.81 94 ASP A O 1
ATOM 762 N N . PHE A 1 95 ? -5.886 -10.736 0.072 1.00 98.06 95 PHE A N 1
ATOM 763 C CA . PHE A 1 95 ? -5.726 -10.206 1.416 1.00 98.06 95 PHE A CA 1
ATOM 764 C C . PHE A 1 95 ? -6.438 -8.855 1.573 1.00 98.06 95 PHE A C 1
ATOM 766 O O . PHE A 1 95 ? -7.169 -8.662 2.542 1.00 98.06 95 PHE A O 1
ATOM 773 N N . PHE A 1 96 ? -6.259 -7.921 0.637 1.00 97.25 96 PHE A N 1
ATOM 774 C CA . PHE A 1 96 ? -6.887 -6.601 0.715 1.00 97.25 96 PHE A CA 1
ATOM 775 C C . PHE A 1 96 ? -8.405 -6.632 0.551 1.00 97.25 96 PHE A C 1
ATOM 777 O O . PHE A 1 96 ? -9.076 -5.813 1.180 1.00 97.25 96 PHE A O 1
ATOM 784 N N . ASP A 1 97 ? -8.934 -7.562 -0.241 1.00 94.44 97 ASP A N 1
ATOM 785 C CA . ASP A 1 97 ? -10.366 -7.831 -0.369 1.00 94.44 97 ASP A CA 1
ATOM 786 C C . ASP A 1 97 ? -10.930 -8.327 0.976 1.00 94.44 97 ASP A C 1
ATOM 788 O O . ASP A 1 97 ? -11.944 -7.818 1.448 1.00 94.44 97 ASP A O 1
ATOM 792 N N . GLN A 1 98 ? -10.220 -9.233 1.662 1.00 95.44 98 GLN A N 1
ATOM 793 C CA . GLN A 1 98 ? -10.622 -9.749 2.978 1.00 95.44 98 GLN A CA 1
ATOM 794 C C . GLN A 1 98 ? -10.620 -8.688 4.084 1.00 95.44 98 GLN A C 1
ATOM 796 O O . GLN A 1 98 ? -11.492 -8.702 4.952 1.00 95.44 98 GLN A O 1
ATOM 801 N N . VAL A 1 99 ? -9.627 -7.792 4.100 1.00 94.31 99 VAL A N 1
ATOM 802 C CA . VAL A 1 99 ? -9.471 -6.798 5.180 1.00 94.31 99 VAL A CA 1
ATOM 803 C C . VAL A 1 99 ? -10.013 -5.407 4.837 1.00 94.31 99 VAL A C 1
ATOM 805 O O . VAL A 1 99 ? -9.922 -4.500 5.666 1.00 94.31 99 VAL A O 1
ATOM 808 N N . GLY A 1 100 ? -10.569 -5.221 3.638 1.00 93.25 100 GLY A N 1
ATOM 809 C CA . GLY A 1 100 ? -11.223 -3.980 3.216 1.00 93.25 100 GLY A CA 1
ATOM 810 C C . GLY A 1 100 ? -10.275 -2.790 3.044 1.00 93.25 100 GLY A C 1
ATOM 811 O O . GLY A 1 100 ? -10.617 -1.671 3.423 1.00 93.25 100 GLY A O 1
ATOM 812 N N . PHE A 1 101 ? -9.067 -3.009 2.516 1.00 97.50 101 PHE A N 1
ATOM 813 C CA . PHE A 1 101 ? -8.149 -1.905 2.201 1.00 97.50 101 PHE A CA 1
ATOM 814 C C . PHE A 1 101 ? -8.552 -1.242 0.885 1.00 97.50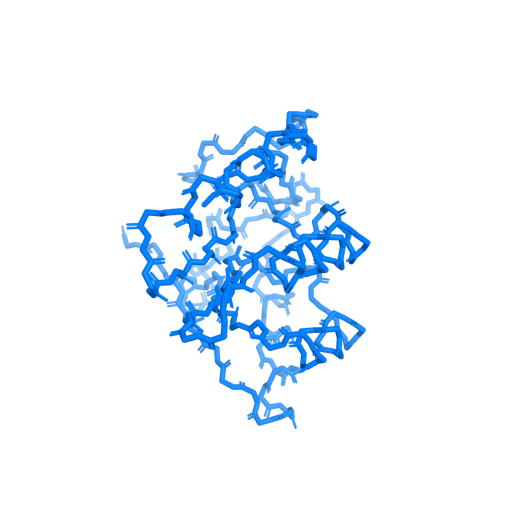 101 PHE A C 1
ATOM 816 O O . PHE A 1 101 ? -8.953 -1.941 -0.038 1.00 97.50 101 PHE A O 1
ATOM 823 N N . SER A 1 102 ? -8.368 0.068 0.743 1.00 97.75 102 SER A N 1
ATOM 824 C CA . SER A 1 102 ? -8.294 0.722 -0.572 1.00 97.75 102 SER A CA 1
ATOM 825 C C . SER A 1 102 ? -6.840 0.838 -1.039 1.00 97.75 102 SER A C 1
ATOM 827 O O . SER A 1 102 ? -5.909 0.790 -0.229 1.00 97.75 102 SER A O 1
ATOM 829 N N . ILE A 1 103 ? -6.622 0.943 -2.352 1.00 98.44 103 ILE A N 1
ATOM 830 C CA . ILE A 1 103 ? -5.278 0.975 -2.949 1.00 98.44 103 ILE A CA 1
ATOM 831 C C . ILE A 1 103 ? -5.105 2.261 -3.755 1.00 98.44 103 ILE A C 1
ATOM 833 O O . ILE A 1 103 ? -5.941 2.599 -4.588 1.00 98.44 103 ILE A O 1
ATOM 837 N N . GLY A 1 104 ? -4.000 2.958 -3.511 1.00 98.44 104 GLY A N 1
ATOM 838 C CA . GLY A 1 104 ? -3.434 3.978 -4.381 1.00 98.44 104 GLY A CA 1
ATOM 839 C C . GLY A 1 104 ? -2.224 3.402 -5.112 1.00 98.44 104 GLY A C 1
ATOM 840 O O . GLY A 1 104 ? -1.287 2.906 -4.480 1.00 98.44 104 GLY A O 1
ATOM 841 N N . LEU A 1 105 ? -2.254 3.453 -6.440 1.00 98.62 105 LEU A N 1
ATOM 842 C CA . LEU A 1 105 ? -1.201 2.972 -7.322 1.00 98.62 105 LEU A CA 1
ATOM 843 C C . LEU A 1 105 ? -0.389 4.153 -7.847 1.00 98.62 105 LEU A C 1
ATOM 845 O O . LEU A 1 105 ? -0.933 5.095 -8.422 1.00 98.62 105 LEU A O 1
ATOM 849 N N . SER A 1 106 ? 0.924 4.102 -7.668 1.00 98.19 106 SER A N 1
ATOM 850 C CA . SER A 1 106 ? 1.806 5.138 -8.194 1.00 98.19 106 SER A CA 1
ATOM 851 C C . SER A 1 106 ? 2.089 4.932 -9.688 1.00 98.19 106 SER A C 1
ATOM 853 O O . SER A 1 106 ? 2.757 3.966 -10.060 1.00 98.19 106 SER A O 1
ATOM 855 N N . LEU A 1 107 ? 1.614 5.840 -10.544 1.00 98.25 107 LEU A N 1
ATOM 856 C CA . LEU A 1 107 ? 1.726 5.751 -12.005 1.00 98.25 107 LEU A CA 1
ATOM 857 C C . LEU A 1 107 ? 1.774 7.157 -12.625 1.00 98.25 107 LEU A C 1
ATOM 859 O O . LEU A 1 107 ? 0.761 7.842 -12.675 1.00 98.25 107 LEU A O 1
ATOM 863 N N . ASP A 1 108 ? 2.938 7.550 -13.151 1.00 97.50 108 ASP A N 1
ATOM 864 C CA . ASP A 1 108 ? 3.177 8.904 -13.698 1.00 97.50 108 ASP A CA 1
ATOM 865 C C . ASP A 1 108 ? 2.717 9.106 -15.159 1.00 97.50 108 ASP A C 1
ATOM 867 O O . ASP A 1 108 ? 3.088 10.081 -15.803 1.00 97.50 108 ASP A O 1
ATOM 871 N N . GLY A 1 109 ? 1.924 8.185 -15.711 1.00 96.19 109 GLY A N 1
ATOM 872 C CA . GLY A 1 109 ? 1.454 8.243 -17.100 1.00 96.19 109 GLY A CA 1
ATOM 873 C C . GLY A 1 109 ? 2.085 7.175 -18.005 1.00 96.19 109 GLY A C 1
ATOM 874 O O . GLY A 1 109 ? 2.422 6.098 -17.509 1.00 96.19 109 GLY A O 1
ATOM 875 N N . PRO A 1 110 ? 2.191 7.422 -19.329 1.00 97.06 110 PRO A N 1
ATOM 876 C CA . PRO A 1 110 ? 2.709 6.459 -20.304 1.00 97.06 110 PRO A CA 1
ATOM 877 C C . PRO A 1 110 ? 4.118 5.953 -19.986 1.00 97.06 110 PRO A C 1
ATOM 879 O O . PRO A 1 110 ? 4.896 6.636 -19.317 1.00 97.06 110 PRO A O 1
ATOM 882 N N . ALA A 1 111 ? 4.459 4.785 -20.535 1.00 97.31 111 ALA A N 1
ATOM 883 C CA . ALA A 1 111 ? 5.711 4.075 -20.271 1.00 97.31 111 ALA A CA 1
ATOM 884 C C . ALA A 1 111 ? 6.952 4.975 -20.331 1.00 97.31 111 ALA A C 1
ATOM 886 O O . ALA A 1 111 ? 7.758 4.961 -19.408 1.00 97.31 111 ALA A O 1
ATOM 887 N N . GLN A 1 112 ? 7.073 5.812 -21.367 1.00 95.44 112 GLN A N 1
ATOM 888 C CA . GLN A 1 112 ? 8.233 6.686 -21.549 1.00 95.44 112 GLN A CA 1
ATOM 889 C C . GLN A 1 112 ? 8.399 7.684 -20.394 1.00 95.44 112 GLN A C 1
ATOM 891 O O . GLN A 1 112 ? 9.512 7.878 -19.910 1.00 95.44 112 GLN A O 1
ATOM 896 N N . LEU A 1 113 ? 7.305 8.296 -19.929 1.00 94.94 113 LEU A N 1
ATOM 897 C CA . LEU A 1 113 ? 7.342 9.254 -18.820 1.00 94.94 113 LEU A CA 1
ATOM 898 C C . LEU A 1 113 ? 7.571 8.540 -17.487 1.00 94.94 113 LEU A C 1
ATOM 900 O O . LEU A 1 113 ? 8.437 8.936 -16.707 1.00 94.94 113 LEU A O 1
ATOM 904 N N . HIS A 1 114 ? 6.847 7.443 -17.259 1.00 97.62 114 HIS A N 1
ATOM 905 C CA . HIS A 1 114 ? 6.959 6.659 -16.036 1.00 97.62 114 HIS A CA 1
ATOM 906 C C . HIS A 1 114 ? 8.376 6.112 -15.842 1.00 97.62 114 HIS A C 1
ATOM 908 O O . HIS A 1 114 ? 9.001 6.364 -14.815 1.00 97.62 114 HIS A O 1
ATOM 914 N N . ASP A 1 115 ? 8.914 5.412 -16.839 1.00 97.06 115 ASP A N 1
ATOM 915 C CA . ASP A 1 115 ? 10.200 4.718 -16.734 1.00 97.06 115 ASP A CA 1
ATOM 916 C C . ASP A 1 115 ? 11.401 5.672 -16.748 1.00 97.06 115 ASP A C 1
ATOM 918 O O . ASP A 1 115 ? 12.488 5.295 -16.307 1.00 97.06 115 ASP A O 1
ATOM 922 N N . THR A 1 116 ? 11.213 6.926 -17.180 1.00 94.81 116 THR A N 1
ATOM 923 C CA . THR A 1 116 ? 12.248 7.964 -17.062 1.00 94.81 116 THR A CA 1
ATOM 924 C C . THR A 1 116 ? 12.605 8.222 -15.601 1.00 94.81 116 THR A C 1
ATOM 926 O O . THR A 1 116 ? 13.777 8.436 -15.285 1.00 94.81 116 THR A O 1
ATOM 929 N N . HIS A 1 117 ? 11.625 8.174 -14.697 1.00 94.75 117 HIS A N 1
ATOM 930 C CA . HIS A 1 117 ? 11.833 8.511 -13.290 1.00 94.75 117 HIS A CA 1
ATOM 931 C C . HIS A 1 117 ? 11.660 7.329 -12.344 1.00 94.75 117 HIS A C 1
ATOM 933 O O . HIS A 1 117 ? 12.413 7.221 -11.378 1.00 94.75 117 HIS A O 1
ATOM 939 N N . ARG A 1 118 ? 10.696 6.445 -12.596 1.00 96.44 118 ARG A N 1
ATOM 940 C CA . ARG A 1 118 ? 10.349 5.308 -11.744 1.00 96.44 118 ARG A CA 1
ATOM 941 C C . ARG A 1 118 ? 11.072 4.054 -12.226 1.00 96.44 118 ARG A C 1
ATOM 943 O O . ARG A 1 118 ? 10.603 3.329 -13.096 1.00 96.44 118 ARG A O 1
ATOM 950 N N . VAL A 1 119 ? 12.245 3.807 -11.649 1.00 95.25 119 VAL A N 1
ATOM 951 C CA . VAL A 1 119 ? 13.098 2.659 -11.993 1.00 95.25 119 VAL A CA 1
ATOM 952 C C . VAL A 1 119 ? 13.179 1.663 -10.843 1.00 95.25 119 VAL A C 1
ATOM 954 O O . VAL A 1 119 ? 13.115 2.030 -9.665 1.00 95.25 119 VAL A O 1
ATOM 957 N N . LEU A 1 120 ? 13.328 0.381 -11.170 1.00 94.81 120 LEU A N 1
ATOM 958 C CA . LEU A 1 120 ? 13.598 -0.651 -10.170 1.00 94.81 120 LEU A CA 1
ATOM 959 C C . LEU A 1 120 ? 14.990 -0.433 -9.563 1.00 94.81 120 LEU A C 1
ATOM 961 O O . LEU A 1 120 ? 15.920 -0.044 -10.261 1.00 94.81 120 LEU A O 1
ATOM 965 N N . ALA A 1 121 ? 15.170 -0.753 -8.277 1.00 91.06 121 ALA A N 1
ATOM 966 C CA . ALA A 1 121 ? 16.472 -0.597 -7.615 1.00 91.06 121 ALA A CA 1
ATOM 967 C C . ALA A 1 121 ? 17.588 -1.445 -8.265 1.00 91.06 121 ALA A C 1
ATOM 969 O O . ALA A 1 121 ? 18.769 -1.144 -8.123 1.00 91.06 121 ALA A O 1
ATOM 970 N N . LYS A 1 122 ? 17.211 -2.519 -8.972 1.00 84.75 122 LYS A N 1
ATOM 971 C CA . LYS A 1 122 ? 18.114 -3.428 -9.690 1.00 84.75 122 LYS A CA 1
ATOM 972 C C . LYS A 1 122 ? 17.585 -3.755 -11.091 1.00 84.75 122 LYS A C 1
ATOM 974 O O . LYS A 1 122 ? 17.368 -4.925 -11.400 1.00 84.75 122 LYS A O 1
ATOM 979 N N . GLY A 1 123 ? 17.294 -2.759 -11.925 1.00 76.62 123 GLY A N 1
ATOM 980 C CA . GLY A 1 123 ? 16.819 -3.051 -13.279 1.00 76.62 123 GLY A CA 1
ATOM 981 C C . GLY A 1 123 ? 16.271 -1.858 -14.059 1.00 76.62 123 GLY A C 1
ATOM 982 O O . GLY A 1 123 ? 16.479 -0.716 -13.653 1.00 76.62 123 GLY A O 1
ATOM 983 N N . PRO A 1 124 ? 15.585 -2.134 -15.186 1.00 82.56 124 PRO A N 1
ATOM 984 C CA . PRO A 1 124 ? 14.998 -1.110 -16.043 1.00 82.56 124 PRO A CA 1
ATOM 985 C C . PRO A 1 124 ? 13.735 -0.494 -15.401 1.00 82.56 124 PRO A C 1
ATOM 987 O O . PRO A 1 124 ? 13.476 -0.651 -14.203 1.00 82.56 124 PRO A O 1
ATOM 990 N N . GLY A 1 125 ? 12.963 0.240 -16.200 1.00 90.62 125 GLY A N 1
ATOM 991 C CA . GLY A 1 125 ? 11.714 0.877 -15.791 1.00 90.62 125 GLY A CA 1
ATOM 992 C C . GLY A 1 125 ? 10.694 -0.061 -15.130 1.00 90.62 125 GLY A C 1
ATOM 993 O O . GLY A 1 125 ? 10.715 -1.283 -15.314 1.00 90.62 125 GLY A O 1
ATOM 994 N N . SER A 1 126 ? 9.813 0.505 -14.304 1.00 97.12 126 SER A N 1
ATOM 995 C CA . SER A 1 126 ? 8.794 -0.243 -13.559 1.00 97.12 126 SER A CA 1
ATOM 996 C C . SER A 1 126 ? 7.442 -0.361 -14.257 1.00 97.12 126 SER A C 1
ATOM 998 O O . SER A 1 126 ? 6.613 -1.139 -13.776 1.00 97.12 126 SER A O 1
ATOM 1000 N N . PHE A 1 127 ? 7.204 0.357 -15.357 1.00 98.00 127 PHE A N 1
ATOM 1001 C CA . PHE A 1 127 ? 5.880 0.544 -15.953 1.00 98.00 127 PHE A CA 1
ATOM 1002 C C . PHE A 1 127 ? 5.130 -0.769 -16.182 1.00 98.00 127 PHE A C 1
ATOM 1004 O O . PHE A 1 127 ? 4.014 -0.922 -15.693 1.00 98.00 127 PHE A O 1
ATOM 1011 N N . GLU A 1 128 ? 5.746 -1.766 -16.822 1.00 97.12 128 GLU A N 1
ATOM 1012 C CA . GLU A 1 128 ? 5.072 -3.047 -17.084 1.00 97.12 128 GLU A CA 1
ATOM 1013 C C . GLU A 1 128 ? 4.646 -3.776 -15.803 1.00 97.12 128 GLU A C 1
ATOM 1015 O O . GLU A 1 128 ? 3.584 -4.402 -15.750 1.00 97.12 128 GLU A O 1
ATOM 1020 N N . LYS A 1 129 ? 5.431 -3.663 -14.723 1.00 97.19 129 LYS A N 1
ATOM 1021 C CA . LYS A 1 129 ? 5.057 -4.252 -13.431 1.00 97.19 129 LYS A CA 1
ATOM 1022 C C . LYS A 1 129 ? 3.885 -3.510 -12.793 1.00 97.19 129 LYS A C 1
ATOM 1024 O O . LYS A 1 129 ? 2.999 -4.166 -12.250 1.00 97.19 129 LYS A O 1
ATOM 1029 N N . VAL A 1 130 ? 3.873 -2.182 -12.879 1.00 97.94 130 VAL A N 1
ATOM 1030 C CA . VAL A 1 130 ? 2.769 -1.342 -12.388 1.00 97.94 130 VAL A CA 1
ATOM 1031 C C . VAL A 1 130 ? 1.493 -1.606 -13.190 1.00 97.94 130 VAL A C 1
ATOM 1033 O O . VAL A 1 130 ? 0.425 -1.804 -12.614 1.00 97.94 130 VAL A O 1
ATOM 1036 N N . MET A 1 131 ? 1.597 -1.714 -14.514 1.00 98.25 131 MET A N 1
ATOM 1037 C CA . MET A 1 131 ? 0.461 -2.014 -15.381 1.00 98.25 131 MET A CA 1
ATOM 1038 C C . MET A 1 131 ? -0.080 -3.427 -15.175 1.00 98.25 131 MET A C 1
ATOM 1040 O O . MET A 1 131 ? -1.292 -3.614 -15.238 1.00 98.25 131 MET A O 1
ATOM 1044 N N . ARG A 1 132 ? 0.765 -4.421 -14.864 1.00 98.12 132 ARG A N 1
ATOM 1045 C CA . ARG A 1 132 ? 0.289 -5.747 -14.429 1.00 98.12 132 ARG A CA 1
ATOM 1046 C C . ARG A 1 132 ? -0.591 -5.635 -13.182 1.00 98.12 132 ARG A C 1
ATOM 1048 O O . ARG A 1 132 ? -1.672 -6.209 -13.162 1.00 98.12 132 ARG A O 1
ATOM 1055 N N . ALA A 1 133 ? -0.167 -4.871 -12.176 1.00 98.19 133 ALA A N 1
ATOM 1056 C CA . ALA A 1 133 ? -0.960 -4.641 -10.968 1.00 98.19 133 ALA A CA 1
ATOM 1057 C C . ALA A 1 133 ? -2.302 -3.953 -11.276 1.00 98.19 133 ALA A C 1
ATOM 1059 O O . ALA A 1 133 ? -3.341 -4.379 -10.775 1.00 98.19 133 ALA A O 1
ATOM 1060 N N . ALA A 1 134 ? -2.296 -2.937 -12.145 1.00 98.38 134 ALA A N 1
ATOM 1061 C CA . ALA A 1 134 ? -3.513 -2.263 -12.598 1.00 98.38 134 ALA A CA 1
ATOM 1062 C C . ALA A 1 134 ? -4.476 -3.213 -13.336 1.00 98.38 134 ALA A C 1
ATOM 1064 O O . ALA A 1 134 ? -5.680 -3.179 -13.083 1.00 98.38 134 ALA A O 1
ATOM 1065 N N . ARG A 1 135 ? -3.956 -4.079 -14.219 1.00 98.44 135 ARG A N 1
ATOM 1066 C CA . ARG A 1 135 ? -4.746 -5.091 -14.944 1.00 98.44 135 ARG A CA 1
ATOM 1067 C C . ARG A 1 135 ? -5.383 -6.093 -13.982 1.00 98.44 135 ARG A C 1
ATOM 1069 O O . ARG A 1 135 ? -6.590 -6.274 -14.055 1.00 98.44 135 ARG A O 1
ATOM 1076 N N . LEU A 1 136 ? -4.620 -6.626 -13.024 1.00 98.12 136 LEU A N 1
ATOM 1077 C CA . LEU A 1 136 ? -5.141 -7.543 -12.001 1.00 98.12 136 LEU A CA 1
ATOM 1078 C C . LEU A 1 136 ? -6.274 -6.914 -11.176 1.00 98.12 136 LEU A C 1
ATOM 1080 O O . LEU A 1 136 ? -7.295 -7.551 -10.928 1.00 98.12 136 LEU A O 1
ATOM 1084 N N . MET A 1 137 ? -6.127 -5.651 -10.761 1.00 98.00 137 MET A N 1
ATOM 1085 C CA . MET A 1 137 ? -7.201 -4.945 -10.049 1.00 98.00 137 MET A CA 1
ATOM 1086 C C . MET A 1 137 ? -8.429 -4.735 -10.944 1.00 98.00 137 MET A C 1
ATOM 1088 O O . MET A 1 137 ? -9.554 -4.961 -10.502 1.00 98.00 137 MET A O 1
ATOM 1092 N N . LYS A 1 138 ? -8.225 -4.374 -12.217 1.00 97.62 138 LYS A N 1
ATOM 1093 C CA . LYS A 1 138 ? -9.311 -4.205 -13.191 1.00 97.62 138 LYS A CA 1
ATOM 1094 C C . LYS A 1 138 ? -10.070 -5.509 -13.452 1.00 97.62 138 LYS A C 1
ATOM 1096 O O . LYS A 1 138 ? -11.294 -5.491 -13.463 1.00 97.62 138 LYS A O 1
ATOM 1101 N N . GLU A 1 139 ? -9.369 -6.626 -13.629 1.00 97.06 139 GLU A N 1
ATOM 1102 C CA . GLU A 1 139 ? -9.961 -7.960 -13.828 1.00 97.06 139 GLU A CA 1
ATOM 1103 C C . GLU A 1 139 ? -10.839 -8.386 -12.645 1.00 97.06 139 GLU A C 1
ATOM 1105 O O . GLU A 1 139 ? -11.838 -9.078 -12.824 1.00 97.06 139 GLU A O 1
ATOM 1110 N N . ARG A 1 140 ? -10.517 -7.904 -11.441 1.00 95.44 140 ARG A N 1
ATOM 1111 C CA . ARG A 1 140 ? -11.299 -8.124 -10.218 1.00 95.44 140 ARG A CA 1
ATOM 1112 C C . ARG A 1 140 ? -12.409 -7.097 -9.983 1.00 95.44 140 ARG A C 1
ATOM 1114 O O . ARG A 1 140 ? -13.034 -7.131 -8.929 1.00 95.44 140 ARG A O 1
ATOM 1121 N N . ASN A 1 141 ? -12.653 -6.175 -10.919 1.00 95.56 141 ASN A N 1
ATOM 1122 C CA . ASN A 1 141 ? -13.556 -5.028 -10.737 1.00 95.56 141 ASN A CA 1
ATOM 1123 C C . ASN A 1 141 ? -13.247 -4.217 -9.467 1.00 95.56 141 ASN A C 1
ATOM 1125 O O . ASN A 1 141 ? -14.141 -3.685 -8.810 1.00 95.56 141 ASN A O 1
ATOM 1129 N N . ARG A 1 142 ? -11.967 -4.144 -9.099 1.00 95.62 142 ARG A N 1
ATOM 1130 C CA . ARG A 1 142 ? -11.504 -3.461 -7.899 1.00 95.62 142 ARG A CA 1
ATOM 1131 C C . ARG A 1 142 ? -11.098 -2.037 -8.238 1.00 95.62 142 ARG A C 1
ATOM 1133 O O . ARG A 1 142 ? -10.200 -1.814 -9.049 1.00 95.62 142 ARG A O 1
ATOM 1140 N N . GLU A 1 143 ? -11.725 -1.078 -7.571 1.00 95.69 143 GLU A N 1
ATOM 1141 C CA . GLU A 1 143 ? -11.354 0.329 -7.687 1.00 95.69 143 GLU A CA 1
ATOM 1142 C C . GLU A 1 143 ? -10.007 0.611 -7.011 1.00 95.69 143 GLU A C 1
ATOM 1144 O O . GLU A 1 143 ? -9.680 0.076 -5.945 1.00 95.69 143 GLU A O 1
ATOM 1149 N N . PHE A 1 144 ? -9.222 1.487 -7.633 1.00 97.75 144 PHE A N 1
ATOM 1150 C CA . PHE A 1 144 ? -7.972 1.992 -7.084 1.00 97.75 144 PHE A CA 1
ATOM 1151 C C . PHE A 1 144 ? -7.744 3.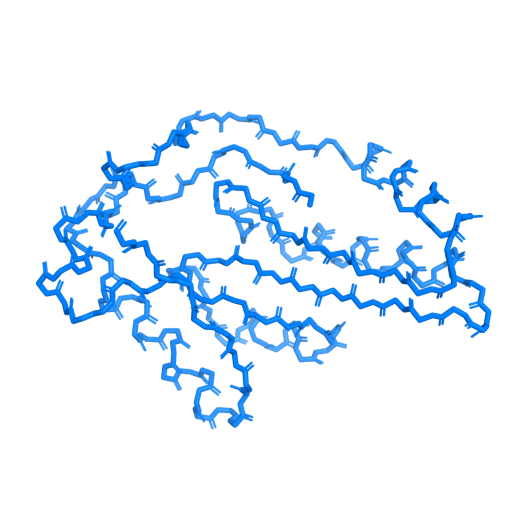436 -7.533 1.00 97.75 144 PHE A C 1
ATOM 1153 O O . PHE A 1 144 ? -8.142 3.837 -8.627 1.00 97.75 144 PHE A O 1
ATOM 1160 N N . GLY A 1 145 ? -7.093 4.223 -6.679 1.00 97.75 145 GLY A N 1
ATOM 1161 C CA . GLY A 1 145 ? -6.641 5.567 -7.025 1.00 97.75 145 GLY A CA 1
ATOM 1162 C C . GLY A 1 145 ? -5.320 5.526 -7.788 1.00 97.75 145 GLY A C 1
ATOM 1163 O O . GLY A 1 145 ? -4.522 4.607 -7.604 1.00 97.75 145 GLY A O 1
ATOM 1164 N N . VAL A 1 146 ? -5.056 6.548 -8.600 1.00 97.81 146 VAL A N 1
ATOM 1165 C CA . VAL A 1 146 ? -3.748 6.761 -9.232 1.00 97.81 146 VAL A CA 1
ATOM 1166 C C . VAL A 1 146 ? -3.090 7.996 -8.628 1.00 97.81 146 VAL A C 1
ATOM 1168 O O . VAL A 1 146 ? -3.729 9.037 -8.501 1.00 97.81 146 VAL A O 1
ATOM 1171 N N . LEU A 1 147 ? -1.812 7.878 -8.268 1.00 97.56 147 LEU A N 1
ATOM 1172 C CA . LEU A 1 147 ? -0.976 8.994 -7.832 1.00 97.56 147 LEU A CA 1
ATOM 1173 C C . LEU A 1 147 ? 0.148 9.213 -8.849 1.00 97.56 147 LEU A C 1
ATOM 1175 O O . LEU A 1 147 ? 1.007 8.342 -9.016 1.00 97.56 147 LEU A O 1
ATOM 1179 N N . ALA A 1 148 ? 0.141 10.380 -9.489 1.00 96.75 148 ALA A N 1
ATOM 1180 C CA . ALA A 1 148 ? 1.153 10.816 -10.445 1.00 96.75 148 ALA A CA 1
ATOM 1181 C C . ALA A 1 148 ? 1.942 12.002 -9.874 1.00 96.75 148 ALA A C 1
ATOM 1183 O O . ALA A 1 148 ? 1.370 12.869 -9.212 1.00 96.75 148 ALA A O 1
ATOM 1184 N N . VAL A 1 149 ? 3.249 12.029 -10.124 1.00 95.31 149 VAL A N 1
ATOM 1185 C CA . VAL A 1 149 ? 4.108 13.189 -9.847 1.00 95.31 149 VAL A CA 1
ATOM 1186 C C . VAL A 1 149 ? 4.151 14.079 -11.094 1.00 95.31 149 VAL A C 1
ATOM 1188 O O . VAL A 1 149 ? 4.264 13.554 -12.201 1.00 95.31 149 VAL A O 1
ATOM 1191 N N . VAL A 1 150 ? 4.026 15.398 -10.902 1.00 88.12 150 VAL A N 1
ATOM 1192 C CA . VAL A 1 150 ? 4.024 16.433 -11.957 1.00 88.12 150 VAL A CA 1
ATOM 1193 C C . VAL A 1 150 ? 5.309 17.243 -11.893 1.00 88.12 150 VAL A C 1
ATOM 1195 O O . VAL A 1 150 ? 5.697 17.602 -10.757 1.00 88.12 150 VAL A O 1
#

Foldseek 3Di:
DAFDLAAQWDFQPDPRPNPDPDGDDVVVLLVVLLVQLVPDLEEEAEYEHHARCVVDLVSVVVSLVSNVVNHDPSGHYAYEYEHCQLPDDPVVVVSCVVSVYAYEHEDADDQVRQQVGIGGPPGGGCHVSSVVSVVVCVVVVHDHHYDHDD